Protein AF-A0A495Z359-F1 (afdb_monomer_lite)

Structure (mmCIF, N/CA/C/O backbone):
data_AF-A0A495Z359-F1
#
_entry.id   AF-A0A495Z359-F1
#
loop_
_atom_site.group_PDB
_atom_site.id
_atom_site.type_symbol
_atom_site.label_atom_id
_atom_site.label_alt_id
_atom_site.label_comp_id
_atom_site.label_asym_id
_atom_site.label_entity_id
_atom_site.label_seq_id
_atom_site.pdbx_PDB_ins_code
_atom_site.Cartn_x
_atom_site.Cartn_y
_atom_site.Cartn_z
_atom_site.occupancy
_atom_site.B_iso_or_equiv
_atom_site.auth_seq_id
_atom_site.auth_comp_id
_atom_site.auth_asym_id
_atom_site.auth_atom_id
_atom_site.pdbx_PDB_model_num
ATOM 1 N N . MET A 1 1 ? 9.922 -6.799 17.753 1.00 44.50 1 MET A N 1
ATOM 2 C CA . MET A 1 1 ? 9.592 -7.841 16.750 1.00 44.50 1 MET A CA 1
ATOM 3 C C . MET A 1 1 ? 9.645 -7.310 15.316 1.00 44.50 1 MET A C 1
ATOM 5 O O . MET A 1 1 ? 9.946 -8.094 14.430 1.00 44.50 1 MET A O 1
ATOM 9 N N . GLU A 1 2 ? 9.434 -6.008 15.079 1.00 47.41 2 GLU A N 1
ATOM 10 C CA . GLU A 1 2 ? 9.533 -5.381 13.746 1.00 47.41 2 GLU A CA 1
ATOM 11 C C . GLU A 1 2 ? 10.942 -5.451 13.123 1.00 47.41 2 GLU A C 1
ATOM 13 O O . GLU A 1 2 ? 11.076 -5.769 11.946 1.00 47.41 2 GLU A O 1
ATOM 18 N N . ASP A 1 3 ? 12.010 -5.266 13.902 1.00 50.72 3 ASP A N 1
ATOM 19 C CA . ASP A 1 3 ? 13.374 -5.209 13.347 1.00 50.72 3 ASP A CA 1
ATOM 20 C C . ASP A 1 3 ? 13.935 -6.536 12.819 1.00 50.72 3 ASP A C 1
ATOM 22 O O . ASP A 1 3 ? 14.832 -6.532 11.975 1.00 50.72 3 ASP A O 1
ATOM 26 N N . ILE A 1 4 ? 13.423 -7.672 13.301 1.00 52.84 4 ILE A N 1
ATOM 27 C CA . ILE A 1 4 ? 13.990 -8.994 12.987 1.00 52.84 4 ILE A CA 1
ATOM 28 C C . ILE A 1 4 ? 13.515 -9.480 11.607 1.00 52.84 4 ILE A C 1
ATOM 30 O O . ILE A 1 4 ? 14.262 -10.162 10.912 1.00 52.84 4 ILE A O 1
ATOM 34 N N . TYR A 1 5 ? 12.319 -9.066 11.169 1.00 53.59 5 TYR A N 1
ATOM 35 C CA . TYR A 1 5 ? 11.739 -9.471 9.880 1.00 53.59 5 TYR A CA 1
ATOM 36 C C . TYR A 1 5 ? 11.835 -8.396 8.784 1.00 53.59 5 TYR A C 1
ATOM 38 O O . TYR A 1 5 ? 11.862 -8.733 7.604 1.00 53.59 5 TYR A O 1
ATOM 46 N N . ILE A 1 6 ? 11.926 -7.106 9.135 1.00 56.16 6 ILE A N 1
ATOM 47 C CA . ILE A 1 6 ? 11.903 -6.013 8.142 1.00 56.16 6 ILE A CA 1
ATOM 48 C C . ILE A 1 6 ? 13.262 -5.818 7.448 1.00 56.16 6 ILE A C 1
ATOM 50 O O . ILE A 1 6 ? 13.312 -5.471 6.267 1.00 56.16 6 ILE A O 1
ATOM 54 N N . LYS A 1 7 ? 14.378 -6.063 8.146 1.00 55.34 7 LYS A N 1
ATOM 55 C CA . LYS A 1 7 ? 15.728 -5.893 7.582 1.00 55.34 7 LYS A CA 1
ATOM 56 C C . LYS A 1 7 ? 16.047 -6.838 6.412 1.00 55.34 7 LYS A C 1
ATOM 58 O O . LYS A 1 7 ? 16.463 -6.313 5.380 1.00 55.34 7 LYS A O 1
ATOM 63 N N . PRO A 1 8 ? 15.849 -8.170 6.499 1.00 59.66 8 PRO A N 1
ATOM 64 C CA . PRO A 1 8 ? 16.146 -9.055 5.369 1.00 59.66 8 PRO A CA 1
ATOM 65 C C . PRO A 1 8 ? 15.248 -8.772 4.153 1.00 59.66 8 PRO A C 1
ATOM 67 O O . PRO A 1 8 ? 15.743 -8.734 3.028 1.00 59.66 8 PRO A O 1
ATOM 70 N N . ALA A 1 9 ? 13.971 -8.440 4.379 1.00 57.66 9 ALA A N 1
ATOM 71 C CA . ALA A 1 9 ? 13.009 -8.144 3.314 1.00 57.66 9 ALA A CA 1
ATOM 72 C C . ALA A 1 9 ? 13.385 -6.909 2.469 1.00 57.66 9 ALA A C 1
ATOM 74 O O . ALA A 1 9 ? 13.129 -6.868 1.265 1.00 57.66 9 ALA A O 1
ATOM 75 N N . ASN A 1 10 ? 14.023 -5.901 3.073 1.00 61.62 10 ASN A N 1
ATOM 76 C CA . ASN A 1 10 ? 14.482 -4.715 2.346 1.00 61.62 10 ASN A CA 1
ATOM 77 C C . ASN A 1 10 ? 15.716 -4.995 1.477 1.00 61.62 10 ASN A C 1
ATOM 79 O O . ASN A 1 10 ? 15.841 -4.420 0.395 1.00 61.62 10 ASN A O 1
ATOM 83 N N . VAL A 1 11 ? 16.614 -5.875 1.931 1.00 62.44 11 VAL A N 1
ATOM 84 C CA . VAL A 1 11 ? 17.829 -6.237 1.187 1.00 62.44 11 VAL A CA 1
ATOM 85 C C . VAL A 1 11 ? 17.466 -7.118 -0.005 1.00 62.44 11 VAL A C 1
ATOM 87 O O . VAL A 1 11 ? 17.879 -6.820 -1.121 1.00 62.44 11 VAL A O 1
ATOM 90 N N . GLU A 1 12 ? 16.621 -8.133 0.191 1.00 61.78 12 GLU A N 1
ATOM 91 C CA . GLU A 1 12 ? 16.103 -8.957 -0.911 1.00 61.78 12 GLU A CA 1
ATOM 92 C C . GLU A 1 12 ? 15.352 -8.119 -1.949 1.00 61.78 12 GLU A C 1
ATOM 94 O O . GLU A 1 12 ? 15.553 -8.307 -3.146 1.00 61.78 12 GLU A O 1
ATOM 99 N N . ARG A 1 13 ? 14.569 -7.116 -1.527 1.00 64.75 13 ARG A N 1
ATOM 100 C CA . ARG A 1 13 ? 13.946 -6.165 -2.461 1.00 64.75 13 ARG A CA 1
ATOM 101 C C . ARG A 1 13 ? 14.953 -5.350 -3.257 1.00 64.75 13 ARG A C 1
ATOM 103 O O . ARG A 1 13 ? 14.735 -5.137 -4.446 1.00 64.75 13 ARG A O 1
ATOM 110 N N . ALA A 1 14 ? 16.030 -4.882 -2.631 1.00 66.62 14 ALA A N 1
ATOM 111 C CA . ALA A 1 14 ? 17.071 -4.143 -3.340 1.00 66.62 14 ALA A CA 1
ATOM 112 C C . ALA A 1 14 ? 17.732 -5.012 -4.423 1.00 66.62 14 ALA A C 1
ATOM 114 O O . ALA A 1 14 ? 17.957 -4.534 -5.533 1.00 66.62 14 ALA A O 1
ATOM 115 N N . TRP A 1 15 ? 17.951 -6.300 -4.139 1.00 67.94 15 TRP A N 1
ATOM 116 C CA . TRP A 1 15 ? 18.450 -7.267 -5.120 1.00 67.94 15 TRP A CA 1
ATOM 117 C C . TRP A 1 15 ? 17.423 -7.593 -6.210 1.00 67.94 15 TRP A C 1
ATOM 119 O O . TRP A 1 15 ? 17.778 -7.643 -7.385 1.00 67.94 15 TRP A O 1
ATOM 129 N N . LEU A 1 16 ? 16.143 -7.745 -5.860 1.00 69.50 16 LEU A N 1
ATOM 130 C CA . LEU A 1 16 ? 15.066 -7.979 -6.828 1.00 69.50 16 LEU A CA 1
ATOM 131 C C . LEU A 1 16 ? 14.882 -6.795 -7.786 1.00 69.50 16 LEU A C 1
ATOM 133 O O . LEU A 1 16 ? 14.599 -7.011 -8.963 1.00 69.50 16 LEU A O 1
ATOM 137 N N . LYS A 1 17 ? 15.118 -5.557 -7.331 1.00 66.69 17 LYS A N 1
ATOM 138 C CA . LYS A 1 17 ? 15.104 -4.361 -8.190 1.00 66.69 17 LYS A CA 1
ATOM 139 C C . LYS A 1 17 ? 16.223 -4.331 -9.238 1.00 66.69 17 LYS A C 1
ATOM 141 O O . LYS A 1 17 ? 16.128 -3.547 -10.172 1.00 66.69 17 LYS A O 1
ATOM 146 N N . LEU A 1 18 ? 17.260 -5.165 -9.129 1.00 71.50 18 LEU A N 1
ATOM 147 C CA . LEU A 1 18 ? 18.287 -5.296 -10.175 1.00 71.50 18 LEU A CA 1
ATOM 148 C C . LEU A 1 18 ? 17.841 -6.206 -11.330 1.00 71.50 18 LEU A C 1
ATOM 150 O O . LEU A 1 18 ? 18.480 -6.225 -12.380 1.00 71.50 18 LEU A O 1
ATOM 154 N N . SER A 1 19 ? 16.743 -6.946 -11.156 1.00 79.69 19 SER A N 1
ATOM 155 C CA . SER A 1 19 ? 16.145 -7.777 -12.196 1.00 79.69 19 SER A CA 1
ATOM 156 C C . SER A 1 19 ? 14.954 -7.061 -12.844 1.00 79.69 19 SER A C 1
ATOM 158 O O . SER A 1 19 ? 14.097 -6.542 -12.121 1.00 79.69 19 SER A O 1
ATOM 160 N N . PRO A 1 20 ? 14.813 -7.102 -14.185 1.00 77.44 20 PRO A N 1
ATOM 161 C CA . PRO A 1 20 ? 13.622 -6.598 -14.871 1.00 77.44 20 PRO A CA 1
ATOM 162 C C . PRO A 1 20 ? 12.317 -7.180 -14.309 1.00 77.44 20 PRO A C 1
ATOM 164 O O . PRO A 1 20 ? 11.316 -6.475 -14.200 1.00 77.44 20 PRO A O 1
ATOM 167 N N . VAL A 1 21 ? 12.340 -8.456 -13.907 1.00 84.56 21 VAL A N 1
ATOM 168 C CA . VAL A 1 21 ? 11.171 -9.165 -13.367 1.00 84.56 21 VAL A CA 1
ATOM 169 C C . VAL A 1 21 ? 10.779 -8.619 -11.994 1.00 84.56 21 VAL A C 1
ATOM 171 O O . VAL A 1 21 ? 9.601 -8.375 -11.748 1.00 84.56 21 VAL A O 1
ATOM 174 N N . GLY A 1 22 ? 11.750 -8.373 -11.109 1.00 83.31 22 GLY A N 1
ATOM 175 C CA . GLY A 1 22 ? 11.468 -7.837 -9.775 1.00 83.31 22 GLY A CA 1
ATOM 176 C C . GLY A 1 22 ? 11.009 -6.377 -9.808 1.00 83.31 22 GLY A C 1
ATOM 177 O O . GLY A 1 22 ? 10.149 -5.981 -9.020 1.00 83.31 22 GLY A O 1
ATOM 178 N N . LEU A 1 23 ? 11.516 -5.589 -10.760 1.00 85.38 23 LEU A N 1
ATOM 179 C CA . LEU A 1 23 ? 11.053 -4.222 -11.023 1.00 85.38 23 LEU A CA 1
ATOM 180 C C . LEU A 1 23 ? 9.608 -4.195 -11.541 1.00 85.38 23 LEU A C 1
ATOM 182 O O . LEU A 1 23 ? 8.803 -3.389 -11.073 1.00 85.38 23 LEU A O 1
ATOM 186 N N . TYR A 1 24 ? 9.261 -5.114 -12.446 1.00 86.19 24 TYR A N 1
ATOM 187 C CA . TYR A 1 24 ? 7.899 -5.263 -12.957 1.00 86.19 24 TYR A CA 1
ATOM 188 C C . TYR A 1 24 ? 6.908 -5.680 -11.862 1.00 86.19 24 TYR A C 1
ATOM 190 O O . TYR A 1 24 ? 5.847 -5.068 -11.719 1.00 86.19 24 TYR A O 1
ATOM 198 N N . ASP A 1 25 ? 7.266 -6.689 -11.063 1.00 86.56 25 ASP A N 1
ATOM 199 C CA . ASP A 1 25 ? 6.440 -7.173 -9.953 1.00 86.56 25 ASP A CA 1
ATOM 200 C C . ASP A 1 25 ? 6.214 -6.071 -8.906 1.00 86.56 25 ASP A C 1
ATOM 202 O O . ASP A 1 25 ? 5.076 -5.776 -8.539 1.00 86.56 25 ASP A O 1
ATOM 206 N N . THR A 1 26 ? 7.276 -5.359 -8.514 1.00 86.25 26 THR A N 1
ATOM 207 C CA . THR A 1 26 ? 7.181 -4.257 -7.540 1.00 86.25 26 THR A CA 1
ATOM 208 C C . THR A 1 26 ? 6.303 -3.111 -8.054 1.00 86.25 26 THR A C 1
ATOM 210 O O . THR A 1 26 ? 5.453 -2.605 -7.314 1.00 86.25 26 THR A O 1
ATOM 213 N N . ALA A 1 27 ? 6.463 -2.713 -9.321 1.00 86.56 27 ALA A N 1
ATOM 214 C CA . ALA A 1 27 ? 5.643 -1.667 -9.931 1.00 86.56 27 ALA A CA 1
ATOM 215 C C . ALA A 1 27 ? 4.159 -2.068 -9.971 1.00 86.56 27 ALA A C 1
ATOM 217 O O . ALA A 1 27 ? 3.285 -1.261 -9.647 1.00 86.56 27 ALA A O 1
ATOM 218 N N . THR A 1 28 ? 3.877 -3.330 -10.300 1.00 86.94 28 THR A N 1
ATOM 219 C CA . THR A 1 28 ? 2.512 -3.862 -10.393 1.00 86.94 28 THR A CA 1
ATOM 220 C C . THR A 1 28 ? 1.848 -3.956 -9.021 1.00 86.94 28 THR A C 1
ATOM 222 O O . THR A 1 28 ? 0.711 -3.515 -8.861 1.00 86.94 28 THR A O 1
ATOM 225 N N . GLN A 1 29 ? 2.565 -4.445 -8.006 1.00 87.00 29 GLN A N 1
ATOM 226 C CA . GLN A 1 29 ? 2.080 -4.481 -6.622 1.00 87.00 29 GLN A CA 1
ATOM 227 C C . GLN A 1 29 ? 1.781 -3.077 -6.089 1.00 87.00 29 GLN A C 1
ATOM 229 O O . GLN A 1 29 ? 0.739 -2.854 -5.473 1.00 87.00 29 GLN A O 1
ATOM 234 N N . THR A 1 30 ? 2.670 -2.117 -6.359 1.00 87.00 30 THR A N 1
ATOM 235 C CA . THR A 1 30 ? 2.507 -0.726 -5.913 1.00 87.00 30 THR A CA 1
ATOM 236 C C . THR A 1 30 ? 1.323 -0.061 -6.599 1.00 87.00 30 THR A C 1
ATOM 238 O O . THR A 1 30 ? 0.543 0.622 -5.943 1.00 87.00 30 THR A O 1
ATOM 241 N N . TRP A 1 31 ? 1.121 -0.310 -7.893 1.00 86.38 31 TRP A N 1
ATOM 242 C CA . TRP A 1 31 ? -0.049 0.186 -8.614 1.00 86.38 31 TRP A CA 1
ATOM 243 C C . TRP A 1 31 ? -1.345 -0.435 -8.075 1.00 86.38 31 TRP A C 1
ATOM 245 O O . TRP A 1 31 ? -2.296 0.282 -7.757 1.00 86.38 31 TRP A O 1
ATOM 255 N N . ALA A 1 32 ? -1.373 -1.755 -7.885 1.00 86.56 32 ALA A N 1
ATOM 256 C CA . ALA A 1 32 ? -2.522 -2.454 -7.314 1.00 86.56 32 ALA A CA 1
ATOM 257 C C . ALA A 1 32 ? -2.802 -2.069 -5.843 1.00 86.56 32 ALA A C 1
ATOM 259 O O . ALA A 1 32 ? -3.877 -2.375 -5.319 1.00 86.56 32 ALA A O 1
ATOM 260 N N . GLY A 1 33 ? -1.860 -1.387 -5.177 1.00 83.75 33 GLY A N 1
ATOM 261 C CA . GLY A 1 33 ? -1.928 -1.050 -3.755 1.00 83.75 33 GLY A CA 1
ATOM 262 C C . GLY A 1 33 ? -1.797 -2.276 -2.850 1.00 83.75 33 GLY A C 1
ATOM 263 O O . GLY A 1 33 ? -2.277 -2.265 -1.718 1.00 83.75 33 GLY A O 1
ATOM 264 N N . THR A 1 34 ? -1.204 -3.354 -3.366 1.00 86.62 34 THR A N 1
ATOM 265 C CA . THR A 1 34 ? -0.929 -4.607 -2.648 1.00 86.62 34 THR A CA 1
ATOM 266 C C . THR A 1 34 ? 0.543 -4.719 -2.267 1.00 86.62 34 THR A C 1
ATOM 268 O O . THR A 1 34 ? 1.030 -5.804 -1.955 1.00 86.62 34 THR A O 1
ATOM 271 N N . ASP A 1 35 ? 1.274 -3.611 -2.341 1.00 84.62 35 ASP A N 1
ATOM 272 C CA . ASP A 1 35 ? 2.649 -3.536 -1.897 1.00 84.62 35 ASP A CA 1
ATOM 273 C C . ASP A 1 35 ? 2.736 -3.563 -0.362 1.00 84.62 35 ASP A C 1
ATOM 275 O O . ASP A 1 35 ? 1.744 -3.614 0.371 1.00 84.62 35 ASP A O 1
ATOM 279 N N . LEU A 1 36 ? 3.965 -3.517 0.148 1.00 82.50 36 LEU A N 1
ATOM 280 C CA . LEU A 1 36 ? 4.203 -3.606 1.590 1.00 82.50 36 LEU A CA 1
ATOM 281 C C . LEU A 1 36 ? 3.596 -2.415 2.343 1.00 82.50 36 LEU A C 1
ATOM 283 O O . LEU A 1 36 ? 3.170 -2.582 3.485 1.00 82.50 36 LEU A O 1
ATOM 287 N N . LEU A 1 37 ? 3.562 -1.230 1.723 1.00 81.25 37 LEU A N 1
ATOM 288 C CA . LEU A 1 37 ? 2.929 -0.062 2.325 1.00 81.25 37 LEU A CA 1
ATOM 289 C C . LEU A 1 37 ? 1.419 -0.268 2.402 1.00 81.25 37 LEU A C 1
ATOM 291 O O . LEU A 1 37 ? 0.859 -0.073 3.472 1.00 81.25 37 LEU A O 1
ATOM 295 N N . GLY A 1 38 ? 0.783 -0.764 1.335 1.00 82.00 38 GLY A N 1
ATOM 296 C CA . GLY A 1 38 ? -0.638 -1.121 1.361 1.00 82.00 38 GLY A CA 1
ATOM 297 C C . GLY A 1 38 ? -0.984 -2.148 2.447 1.00 82.00 38 GLY A C 1
ATOM 298 O O . GLY A 1 38 ? -1.971 -1.985 3.169 1.00 82.00 38 GLY A O 1
ATOM 299 N N . ALA A 1 39 ? -0.141 -3.169 2.633 1.00 85.19 39 ALA A N 1
ATOM 300 C CA . ALA A 1 39 ? -0.309 -4.135 3.719 1.00 85.19 39 ALA A CA 1
ATOM 301 C C . ALA A 1 39 ? -0.167 -3.481 5.104 1.00 85.19 39 ALA A C 1
ATOM 303 O O . ALA A 1 39 ? -0.988 -3.726 5.989 1.00 85.19 39 ALA A O 1
ATOM 304 N N . ARG A 1 40 ? 0.842 -2.623 5.298 1.00 86.69 40 ARG A N 1
ATOM 305 C CA . ARG A 1 40 ? 1.043 -1.889 6.555 1.00 86.69 40 ARG A CA 1
ATOM 306 C C . ARG A 1 40 ? -0.137 -0.962 6.865 1.00 86.69 40 ARG A C 1
ATOM 308 O O . ARG A 1 40 ? -0.662 -1.028 7.972 1.00 86.69 40 ARG A O 1
ATOM 315 N N . ASP A 1 41 ? -0.611 -0.199 5.882 1.00 86.94 41 ASP A N 1
ATOM 316 C CA . ASP A 1 41 ? -1.763 0.705 6.013 1.00 86.94 41 ASP A CA 1
ATOM 317 C C . ASP A 1 41 ? -3.032 -0.061 6.444 1.00 86.94 41 ASP A C 1
ATOM 319 O O . ASP A 1 41 ? -3.825 0.410 7.272 1.00 86.94 41 ASP A O 1
ATOM 323 N N . PHE A 1 42 ? -3.217 -1.281 5.925 1.00 88.31 42 PHE A N 1
ATOM 324 C CA . PHE A 1 42 ? -4.286 -2.180 6.356 1.00 88.31 42 PHE A CA 1
ATOM 325 C C . PHE A 1 42 ? -4.115 -2.616 7.815 1.00 88.31 42 PHE A C 1
ATOM 327 O O . PHE A 1 42 ? -5.042 -2.446 8.609 1.00 88.31 42 PHE A O 1
ATOM 334 N N . PHE A 1 43 ? -2.939 -3.126 8.194 1.00 90.25 43 PHE A N 1
ATOM 335 C CA . PHE A 1 43 ? -2.678 -3.563 9.569 1.00 90.25 43 PHE A CA 1
ATOM 336 C C . PHE A 1 43 ? -2.839 -2.430 10.587 1.00 90.25 43 PHE A C 1
ATOM 338 O O . PHE A 1 43 ? -3.432 -2.643 11.646 1.00 90.25 43 PHE A O 1
ATOM 345 N N . ASP A 1 44 ? -2.396 -1.219 10.258 1.00 91.12 44 ASP A N 1
ATOM 346 C CA . ASP A 1 44 ? -2.567 -0.045 11.116 1.00 91.12 44 ASP A CA 1
ATOM 347 C C . ASP A 1 44 ? -4.045 0.336 11.268 1.00 91.12 44 ASP A C 1
ATOM 349 O O . ASP A 1 44 ? -4.499 0.725 12.348 1.00 91.12 44 ASP A O 1
ATOM 353 N N . THR A 1 45 ? -4.839 0.180 10.210 1.00 92.19 45 THR A N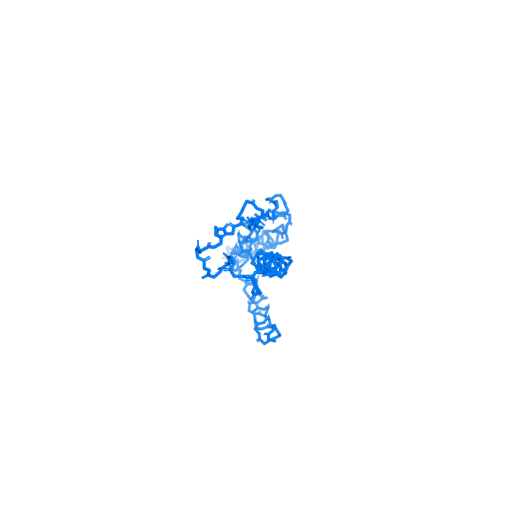 1
ATOM 354 C CA . THR A 1 45 ? -6.290 0.405 10.269 1.00 92.19 45 THR A CA 1
ATOM 355 C C . THR A 1 45 ? -6.995 -0.656 11.109 1.00 92.19 45 THR A C 1
ATOM 357 O O . THR A 1 45 ? -7.811 -0.314 11.964 1.00 92.19 45 THR A O 1
ATOM 360 N N . VAL A 1 46 ? -6.626 -1.930 10.957 1.00 93.88 46 VAL A N 1
ATOM 361 C CA . VAL A 1 46 ? -7.128 -3.024 11.803 1.00 93.88 46 VAL A CA 1
ATOM 362 C C . VAL A 1 46 ? -6.759 -2.795 13.270 1.00 93.88 46 VAL A C 1
ATOM 364 O O . VAL A 1 46 ? -7.591 -2.988 14.156 1.00 93.88 46 VAL A O 1
ATOM 367 N N . ARG A 1 47 ? -5.535 -2.335 13.550 1.00 94.06 47 ARG A N 1
ATOM 368 C CA . ARG A 1 47 ? -5.078 -2.048 14.915 1.00 94.06 47 ARG A CA 1
ATOM 369 C C . ARG A 1 47 ? -5.885 -0.924 15.565 1.00 94.06 47 ARG A C 1
ATOM 371 O O . ARG A 1 47 ? -6.279 -1.071 16.721 1.00 94.06 47 ARG A O 1
ATOM 378 N N . ARG A 1 48 ? -6.169 0.153 14.824 1.00 93.88 48 ARG A N 1
ATOM 379 C CA . ARG A 1 48 ? -7.045 1.247 15.279 1.00 93.88 48 ARG A CA 1
ATOM 380 C C . ARG A 1 48 ? -8.474 0.767 15.515 1.00 93.88 48 ARG A C 1
ATOM 382 O O . ARG A 1 48 ? -9.056 1.076 16.549 1.00 93.88 48 ARG A O 1
ATOM 389 N N . TYR A 1 49 ? -9.014 -0.044 14.610 1.00 94.94 49 TYR A N 1
ATOM 390 C CA . TYR A 1 49 ? -10.351 -0.614 14.771 1.00 94.94 49 TYR A CA 1
ATOM 391 C C . TYR A 1 49 ? -10.458 -1.517 16.008 1.00 94.94 49 TYR A C 1
ATOM 393 O O . TYR A 1 49 ? -11.412 -1.419 16.775 1.00 94.94 49 TYR A O 1
ATOM 401 N N . ARG A 1 50 ? -9.437 -2.342 16.272 1.00 95.06 50 ARG A 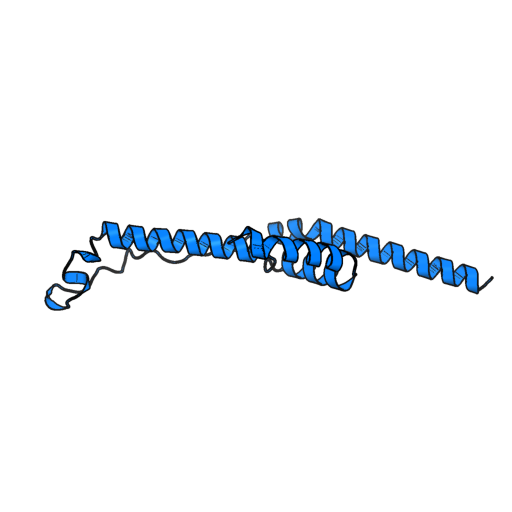N 1
ATOM 402 C CA . ARG A 1 50 ? -9.364 -3.139 17.502 1.00 95.06 50 ARG A CA 1
ATOM 403 C C . ARG A 1 50 ? -9.426 -2.257 18.751 1.00 95.06 50 ARG A C 1
ATOM 405 O O . ARG A 1 50 ? -10.103 -2.629 19.702 1.00 95.06 50 ARG A O 1
ATOM 412 N N . GLN A 1 51 ? -8.712 -1.131 18.766 1.00 95.62 51 GLN A N 1
ATOM 413 C CA . GLN A 1 51 ? -8.763 -0.191 19.891 1.00 95.62 51 GLN A CA 1
ATOM 414 C C . GLN A 1 51 ? -10.172 0.381 20.065 1.00 95.62 51 GLN A C 1
ATOM 416 O O . GLN A 1 51 ? -10.704 0.304 21.162 1.00 95.62 51 GLN A O 1
ATOM 421 N N . GLN A 1 52 ? -10.828 0.805 18.981 1.00 94.69 52 GLN A N 1
ATOM 422 C CA . GLN A 1 52 ? -12.211 1.295 19.032 1.00 94.69 52 GLN A CA 1
ATOM 423 C C . GLN A 1 52 ? -13.197 0.267 19.599 1.00 94.69 52 GLN A C 1
ATOM 425 O O . GLN A 1 52 ? -14.075 0.633 20.373 1.00 94.69 52 GLN A O 1
ATOM 430 N N . ILE A 1 53 ? -13.057 -1.016 19.242 1.00 94.25 53 ILE A N 1
ATOM 431 C CA . ILE A 1 53 ? -13.884 -2.083 19.827 1.00 94.25 53 ILE A CA 1
ATOM 432 C C . ILE A 1 53 ? -13.638 -2.189 21.332 1.00 94.25 53 ILE A C 1
ATOM 434 O O . ILE A 1 53 ? -14.593 -2.267 22.100 1.00 94.25 53 ILE A O 1
ATOM 438 N N . VAL A 1 54 ? -12.371 -2.225 21.753 1.00 94.06 54 VAL A N 1
ATOM 439 C CA . VAL A 1 54 ? -12.017 -2.343 23.175 1.00 94.06 54 VAL A CA 1
ATOM 440 C C . VAL A 1 54 ? -12.572 -1.158 23.959 1.00 94.06 54 VAL A C 1
ATOM 442 O O . VAL A 1 54 ? -13.229 -1.369 24.974 1.00 94.06 54 VAL A O 1
ATOM 445 N N . ASP A 1 55 ? -12.378 0.057 23.455 1.00 94.50 55 ASP A N 1
ATOM 446 C CA . ASP A 1 55 ? -12.863 1.281 24.088 1.00 94.50 55 ASP A CA 1
ATOM 447 C C . ASP A 1 55 ? -14.396 1.294 24.169 1.00 94.50 55 A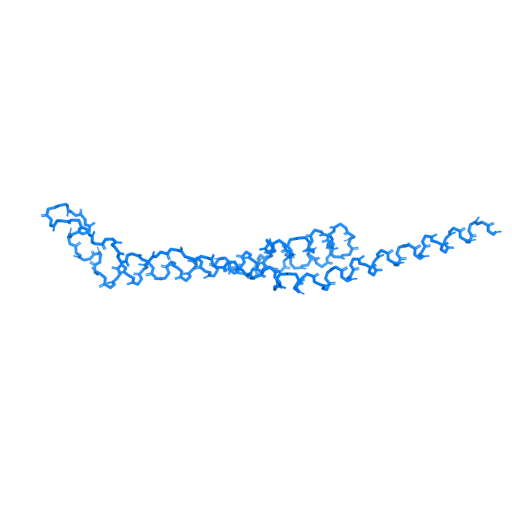SP A C 1
ATOM 449 O O . ASP A 1 55 ? -14.949 1.613 25.215 1.00 94.50 55 ASP A O 1
ATOM 453 N N . TYR A 1 56 ? -15.091 0.860 23.112 1.00 92.94 56 TYR A N 1
ATOM 454 C CA . TYR A 1 56 ? -16.551 0.727 23.106 1.00 92.94 56 TYR A CA 1
ATOM 455 C C . TYR A 1 56 ? -17.056 -0.281 24.150 1.00 92.94 56 TYR A C 1
ATOM 457 O O . TYR A 1 56 ? -18.011 -0.003 24.873 1.00 92.94 56 TYR A O 1
ATOM 465 N N . LEU A 1 57 ? -16.421 -1.454 24.252 1.00 91.44 57 LEU A N 1
ATOM 466 C CA . LEU A 1 57 ? -16.810 -2.477 25.228 1.00 91.44 57 LEU A CA 1
ATOM 467 C C . LEU A 1 57 ? -16.551 -2.017 26.668 1.00 91.44 57 LEU A C 1
ATOM 469 O O . LEU A 1 57 ? -17.343 -2.325 27.557 1.00 91.44 57 LEU A O 1
ATOM 473 N N . LEU A 1 58 ? -15.466 -1.275 26.896 1.00 92.25 58 LEU A N 1
ATOM 474 C CA . LEU A 1 58 ? -15.158 -0.687 28.198 1.00 92.25 58 LEU A CA 1
ATOM 475 C C . LEU A 1 58 ? -16.136 0.443 28.561 1.00 92.25 58 LEU A C 1
ATOM 477 O O . LEU A 1 58 ? -16.628 0.459 29.684 1.00 92.25 58 LEU A O 1
ATOM 481 N N . ASP A 1 59 ? -16.472 1.333 27.621 1.00 91.50 59 ASP A N 1
ATOM 482 C CA . ASP A 1 59 ? -17.449 2.420 27.817 1.00 91.50 59 ASP A CA 1
ATOM 483 C C . ASP A 1 59 ? -18.850 1.892 28.167 1.00 91.50 59 ASP A C 1
ATOM 485 O O . ASP A 1 59 ? -19.558 2.461 28.996 1.00 91.50 59 ASP A O 1
ATOM 489 N N . LYS A 1 60 ? -19.240 0.753 27.583 1.00 88.81 60 LYS A N 1
ATOM 490 C CA . LYS A 1 60 ? -20.516 0.082 27.874 1.00 88.81 60 LYS A CA 1
ATOM 491 C C . LYS A 1 60 ? -20.508 -0.793 29.124 1.00 88.81 60 LYS A C 1
ATOM 493 O O . LYS A 1 60 ? -21.507 -1.471 29.365 1.00 88.81 60 LYS A O 1
ATOM 498 N N . ASP A 1 61 ? -19.412 -0.802 29.883 1.00 88.44 61 ASP A N 1
ATOM 499 C CA . ASP A 1 61 ? -19.189 -1.714 31.009 1.00 88.44 61 ASP A CA 1
ATOM 500 C C . ASP A 1 61 ? -19.565 -3.164 30.651 1.00 88.44 61 ASP A C 1
ATOM 502 O O . ASP A 1 61 ? -20.189 -3.898 31.418 1.00 88.44 61 ASP A O 1
ATOM 506 N N . ALA A 1 62 ? -19.220 -3.588 29.431 1.00 86.00 62 ALA A N 1
ATOM 507 C CA . ALA A 1 62 ? -19.670 -4.865 28.886 1.00 86.00 62 ALA A CA 1
ATOM 508 C C . ALA A 1 62 ? -19.173 -6.061 29.714 1.00 86.00 62 ALA A C 1
ATOM 510 O O . ALA A 1 62 ? -19.790 -7.120 29.709 1.00 86.00 62 ALA A O 1
ATOM 511 N N . PHE A 1 63 ? -18.066 -5.895 30.444 1.00 84.81 63 PHE A N 1
ATOM 512 C CA . PHE A 1 63 ? -17.490 -6.933 31.298 1.00 84.81 63 PHE A CA 1
ATOM 513 C C . PHE A 1 63 ? -18.028 -6.918 32.737 1.00 84.81 63 PHE A C 1
ATOM 515 O O . PHE A 1 63 ? -17.911 -7.930 33.426 1.00 84.81 63 PHE A O 1
ATOM 522 N N . GLY A 1 64 ? -18.613 -5.805 33.192 1.00 83.19 64 GLY A N 1
ATOM 523 C CA . GLY A 1 64 ? -19.257 -5.681 34.504 1.00 83.19 64 GLY A CA 1
ATOM 524 C C . GLY A 1 64 ? -20.774 -5.883 34.464 1.00 83.19 64 GLY A C 1
ATOM 525 O O . GLY A 1 64 ? -21.382 -6.282 35.461 1.00 83.19 64 GLY A O 1
ATOM 526 N N . SER A 1 65 ? -21.400 -5.667 33.304 1.00 82.06 65 SER A N 1
ATOM 527 C CA . SER A 1 65 ? -22.849 -5.731 33.143 1.00 82.06 65 SER A CA 1
ATOM 528 C C . SER A 1 65 ? -23.356 -7.137 32.818 1.00 82.06 65 SER A C 1
ATOM 530 O O . SER A 1 65 ? -22.949 -7.789 31.858 1.00 82.06 65 SER A O 1
ATOM 532 N N . ARG A 1 66 ? -24.351 -7.585 33.589 1.00 80.12 66 ARG A N 1
ATOM 533 C CA . ARG A 1 66 ? -25.027 -8.880 33.406 1.00 80.12 66 ARG A CA 1
ATOM 534 C C . ARG A 1 66 ? -25.792 -8.986 32.079 1.00 80.12 66 ARG A C 1
ATOM 536 O O . ARG A 1 66 ? -25.981 -10.096 31.592 1.00 80.12 66 ARG A O 1
ATOM 543 N N . GLU A 1 67 ? -26.178 -7.858 31.485 1.00 82.75 67 GLU A N 1
ATOM 544 C CA . GLU A 1 67 ? -26.888 -7.782 30.193 1.00 82.75 67 GLU A CA 1
ATOM 545 C C . GLU A 1 67 ? -26.068 -8.354 29.028 1.00 82.75 67 GLU A C 1
ATOM 547 O O . GLU A 1 67 ? -26.625 -8.844 28.051 1.00 82.75 67 GLU A O 1
ATOM 552 N N . TRP A 1 68 ? -24.739 -8.350 29.142 1.00 81.88 68 TRP A N 1
ATOM 553 C CA . TRP A 1 68 ? -23.839 -8.871 28.112 1.00 81.88 68 TRP A CA 1
ATOM 554 C C . TRP A 1 68 ? -23.580 -10.375 28.224 1.00 81.88 68 TRP A C 1
ATOM 556 O O . TRP A 1 68 ? -23.089 -10.983 27.274 1.00 81.88 68 TRP A O 1
ATOM 566 N N . PHE A 1 69 ? -23.940 -10.986 29.355 1.00 84.38 69 PHE A N 1
ATOM 567 C CA . PHE A 1 69 ? -23.669 -12.399 29.641 1.00 84.38 69 PHE A CA 1
ATOM 568 C C . PHE A 1 69 ? -24.926 -13.242 29.835 1.00 84.38 69 PHE A C 1
ATOM 570 O O . PHE A 1 69 ? -24.844 -14.469 29.804 1.00 84.38 69 PHE A O 1
ATOM 577 N N . SER A 1 70 ? -26.080 -12.616 30.064 1.00 79.88 70 SER A N 1
ATOM 578 C CA . SER A 1 70 ? -27.295 -13.325 30.435 1.00 79.88 70 SER A CA 1
ATOM 579 C C . SER A 1 70 ? -28.531 -12.699 29.792 1.00 79.88 70 SER A C 1
ATOM 581 O O . SER A 1 70 ? -28.738 -11.489 29.824 1.00 79.88 70 SER A O 1
ATOM 583 N N . ALA A 1 71 ? -29.372 -13.552 29.202 1.00 73.31 71 ALA A N 1
ATOM 584 C CA . ALA A 1 71 ? -30.564 -13.147 28.454 1.00 73.31 71 ALA A CA 1
ATOM 585 C C . ALA A 1 71 ? -31.721 -12.652 29.349 1.00 73.31 71 ALA A C 1
ATOM 587 O O . ALA A 1 71 ? -32.739 -12.187 28.840 1.00 73.31 71 ALA A O 1
ATOM 588 N N . ASP A 1 72 ? -31.574 -12.746 30.674 1.00 75.56 72 ASP A N 1
ATOM 589 C CA . ASP A 1 72 ? -32.573 -12.374 31.683 1.00 75.56 72 ASP A CA 1
ATOM 590 C C . ASP A 1 72 ? -32.799 -10.856 31.793 1.00 75.56 72 ASP A C 1
ATOM 592 O O . ASP A 1 72 ? -33.892 -10.439 32.174 1.00 75.56 72 ASP A O 1
ATOM 596 N N . LYS A 1 73 ? -31.816 -10.022 31.422 1.00 71.06 73 LYS A N 1
ATOM 597 C CA . LYS A 1 73 ? -31.949 -8.551 31.424 1.00 71.06 73 LYS A CA 1
ATOM 598 C C . LYS A 1 73 ? -32.175 -7.911 30.047 1.00 71.06 73 LYS A C 1
ATOM 600 O O . LYS A 1 73 ? -32.284 -6.692 29.956 1.00 71.06 73 LYS A O 1
ATOM 605 N N . GLY A 1 74 ? -32.328 -8.718 28.999 1.00 71.19 74 GLY A N 1
ATOM 606 C CA . GLY A 1 74 ? -32.449 -8.243 27.619 1.00 71.19 74 GLY A CA 1
ATOM 607 C C . GLY A 1 74 ? -31.112 -8.231 26.874 1.00 71.19 74 GLY A C 1
ATOM 608 O O . GLY A 1 74 ? -30.050 -8.366 27.473 1.00 71.19 74 GLY A O 1
ATOM 609 N N . ALA A 1 75 ? -31.173 -8.141 25.544 1.00 77.69 75 ALA A N 1
ATOM 610 C CA . ALA A 1 75 ? -29.991 -8.205 24.687 1.00 77.69 75 ALA A CA 1
ATOM 611 C C . ALA A 1 75 ? -29.226 -6.863 24.659 1.00 77.69 75 ALA A C 1
ATOM 613 O O . ALA A 1 75 ? -29.874 -5.812 24.625 1.00 77.69 75 ALA A O 1
ATOM 614 N N . PRO A 1 76 ? -27.879 -6.879 24.584 1.00 81.12 76 PRO A N 1
ATOM 615 C CA . PRO A 1 76 ? -27.073 -5.670 24.410 1.00 81.12 76 PRO A CA 1
ATOM 616 C C . PRO A 1 76 ? -27.467 -4.867 23.163 1.00 81.12 76 PRO A C 1
ATOM 618 O O . PRO A 1 76 ? -27.817 -5.442 22.127 1.00 81.12 76 PRO A O 1
ATOM 621 N N . ASP A 1 77 ? -27.380 -3.535 23.233 1.00 81.62 77 ASP A N 1
ATOM 622 C CA . ASP A 1 77 ? -27.633 -2.672 22.074 1.00 81.62 77 ASP A CA 1
ATOM 623 C C . ASP A 1 77 ? -26.436 -2.645 21.116 1.00 81.62 77 ASP A C 1
ATOM 625 O O . ASP A 1 77 ? -25.459 -1.924 21.315 1.00 81.62 77 ASP A O 1
ATOM 629 N N . TRP A 1 78 ? -26.555 -3.395 20.023 1.00 84.25 78 TRP A N 1
ATOM 630 C CA . TRP A 1 78 ? -25.536 -3.486 18.977 1.00 84.25 78 TRP A CA 1
ATOM 631 C C . TRP A 1 78 ? -25.585 -2.356 17.943 1.00 84.25 78 TRP A C 1
ATOM 633 O O . TRP A 1 78 ? -24.698 -2.276 17.096 1.00 84.25 78 TRP A O 1
ATOM 643 N N . ARG A 1 79 ? -26.594 -1.472 17.969 1.00 86.94 79 ARG A N 1
ATOM 644 C CA . ARG A 1 79 ? -26.776 -0.445 16.919 1.00 86.94 79 ARG A CA 1
ATOM 645 C C . ARG A 1 79 ? -25.597 0.516 16.810 1.00 86.94 79 ARG A C 1
ATOM 647 O O . ARG A 1 79 ? -25.306 1.005 15.725 1.00 86.94 79 ARG A O 1
ATOM 654 N N . ASN A 1 80 ? -24.935 0.766 17.935 1.00 87.44 80 ASN A N 1
ATOM 655 C CA . ASN A 1 80 ? -23.8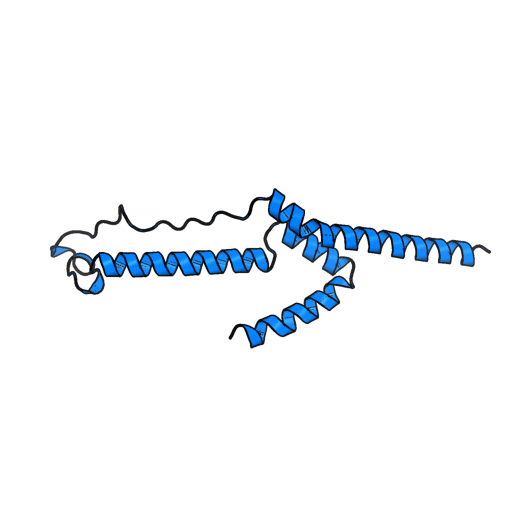03 1.680 18.040 1.00 87.44 80 ASN A CA 1
ATOM 656 C C . ASN A 1 80 ? -22.447 0.959 17.983 1.00 87.44 80 ASN A C 1
ATOM 658 O O . ASN A 1 80 ? -21.425 1.573 18.281 1.00 87.44 80 ASN A O 1
ATOM 662 N N . PHE A 1 81 ? -22.424 -0.338 17.652 1.00 89.69 81 PHE A N 1
ATOM 663 C CA . PHE A 1 81 ? -21.178 -1.090 17.572 1.00 89.69 81 PHE A CA 1
ATOM 664 C C . PHE A 1 81 ? -20.283 -0.511 16.462 1.00 89.69 81 PHE A C 1
ATOM 666 O O . PHE A 1 81 ? -20.765 -0.293 15.343 1.00 89.69 81 PHE A O 1
ATOM 673 N N . PRO A 1 82 ? -18.989 -0.257 16.735 1.00 92.00 82 PRO A N 1
ATOM 674 C CA . PRO A 1 82 ? -18.097 0.334 15.750 1.00 92.00 82 PRO A CA 1
ATOM 675 C C . PRO A 1 82 ? -17.988 -0.574 14.521 1.00 92.00 82 PRO A C 1
ATOM 677 O O . PRO A 1 82 ? -17.649 -1.756 14.620 1.00 92.00 82 PRO A O 1
ATOM 680 N N . GLN A 1 83 ? -18.257 -0.016 13.342 1.00 91.62 83 GLN A N 1
ATOM 681 C CA . GLN A 1 83 ? -18.132 -0.738 12.079 1.00 91.62 83 GLN A CA 1
ATOM 682 C C . GLN A 1 83 ? -16.716 -0.618 11.531 1.00 91.62 83 GLN A C 1
ATOM 684 O O . GLN A 1 83 ? -16.117 0.459 11.535 1.00 91.62 83 GLN A O 1
ATOM 689 N N . PHE A 1 84 ? -16.184 -1.731 11.031 1.00 92.06 84 PHE A N 1
ATOM 690 C CA . PHE A 1 84 ? -14.912 -1.703 10.331 1.00 92.06 84 PHE A CA 1
ATOM 691 C C . PHE A 1 84 ? -15.068 -0.949 9.011 1.00 92.06 84 PHE A C 1
ATOM 693 O O . PHE A 1 84 ? -15.912 -1.294 8.185 1.00 92.06 84 PHE A O 1
ATOM 700 N N . SER A 1 85 ? -14.213 0.044 8.794 1.00 87.25 85 SER A N 1
ATOM 701 C CA . SER A 1 85 ? -14.096 0.734 7.517 1.00 87.25 85 SER A CA 1
ATOM 702 C C . SER A 1 85 ? -12.629 0.806 7.127 1.00 87.25 85 SER A C 1
ATOM 704 O O . SER A 1 85 ? -11.798 1.339 7.865 1.00 87.25 85 SER A O 1
ATOM 706 N N . PHE A 1 86 ? -12.311 0.252 5.960 1.00 84.62 86 PHE A N 1
ATOM 707 C CA . PHE A 1 86 ? -10.997 0.373 5.351 1.00 84.62 86 PHE A CA 1
ATOM 708 C C . PHE A 1 86 ? -11.125 1.156 4.053 1.00 84.62 86 PHE A C 1
ATOM 710 O O . PHE A 1 86 ? -11.598 0.645 3.037 1.00 84.62 86 PHE A O 1
ATOM 717 N N . GLN A 1 87 ? -10.684 2.408 4.090 1.00 79.19 87 GLN A N 1
ATOM 718 C CA . GLN A 1 87 ? -10.591 3.230 2.899 1.00 79.19 87 GLN A CA 1
ATOM 719 C C . GLN A 1 87 ? -9.235 2.964 2.251 1.00 79.19 87 GLN A C 1
ATOM 721 O O . GLN A 1 87 ? -8.199 3.421 2.735 1.00 79.19 87 GLN A O 1
ATOM 726 N N . ARG A 1 88 ? -9.240 2.160 1.182 1.00 72.31 88 ARG A N 1
ATOM 727 C CA . ARG A 1 88 ? -8.024 1.888 0.414 1.00 72.31 88 ARG A CA 1
ATOM 728 C C . ARG A 1 88 ? -7.476 3.211 -0.125 1.00 72.31 88 ARG A C 1
ATOM 730 O O . ARG A 1 88 ? -8.246 4.076 -0.544 1.00 72.31 88 ARG A O 1
ATOM 737 N N . VAL A 1 89 ? -6.153 3.352 -0.101 1.00 77.06 89 VAL A N 1
ATOM 738 C CA . VAL A 1 89 ? -5.460 4.513 -0.667 1.00 77.06 89 VAL A CA 1
ATOM 739 C C . VAL A 1 89 ? -5.894 4.696 -2.122 1.00 77.06 89 VAL A C 1
ATOM 741 O O . VAL A 1 89 ? -5.993 3.721 -2.870 1.00 77.06 89 VAL A O 1
ATOM 744 N N . ASP A 1 90 ? -6.182 5.944 -2.492 1.00 82.69 90 ASP A N 1
ATOM 745 C CA . ASP A 1 90 ? -6.674 6.301 -3.820 1.00 82.69 90 ASP A CA 1
ATOM 746 C C . ASP A 1 90 ? -5.750 5.773 -4.931 1.00 82.69 90 ASP A C 1
ATOM 748 O O . ASP A 1 90 ? -4.519 5.824 -4.826 1.00 82.69 90 ASP A O 1
ATOM 752 N N . VAL A 1 91 ? -6.345 5.295 -6.025 1.00 79.56 91 VAL A N 1
ATOM 753 C CA . VAL A 1 91 ? -5.622 4.659 -7.137 1.00 79.56 91 VAL A CA 1
ATOM 754 C C . VAL A 1 91 ? -4.622 5.632 -7.759 1.00 79.56 91 VAL A C 1
ATOM 756 O O . VAL A 1 91 ? -3.519 5.226 -8.120 1.00 79.56 91 VAL A O 1
ATOM 759 N N . ALA A 1 92 ? -4.944 6.930 -7.817 1.00 84.06 92 ALA A N 1
ATOM 760 C CA . ALA A 1 92 ? -4.011 7.938 -8.318 1.00 84.06 92 ALA A CA 1
ATOM 761 C C . ALA A 1 92 ? -2.784 8.102 -7.405 1.00 84.06 92 ALA A C 1
ATOM 763 O O . ALA A 1 92 ? -1.682 8.375 -7.881 1.00 84.06 92 ALA A O 1
ATOM 764 N N . THR A 1 93 ? -2.948 7.905 -6.096 1.00 84.44 93 THR A N 1
ATOM 765 C CA . THR A 1 93 ? -1.835 7.939 -5.138 1.00 84.44 93 THR A CA 1
ATOM 766 C C . THR A 1 93 ? -0.939 6.715 -5.309 1.00 84.44 93 THR A C 1
ATOM 768 O O . THR A 1 93 ? 0.283 6.858 -5.349 1.00 84.44 93 THR A O 1
ATOM 771 N N . ASN A 1 94 ? -1.526 5.533 -5.499 1.00 85.31 94 ASN A N 1
ATOM 772 C CA . ASN A 1 94 ? -0.781 4.303 -5.782 1.00 85.31 94 ASN A CA 1
ATOM 773 C C . ASN A 1 94 ? -0.032 4.385 -7.121 1.00 85.31 94 ASN A C 1
ATOM 775 O O . ASN A 1 94 ? 1.153 4.065 -7.190 1.00 85.31 94 ASN A O 1
ATOM 779 N N . ALA A 1 95 ? -0.672 4.926 -8.162 1.00 83.50 95 ALA A N 1
ATOM 780 C CA . ALA A 1 95 ? -0.031 5.174 -9.452 1.00 83.50 95 ALA A CA 1
ATOM 781 C C . ALA A 1 95 ? 1.156 6.143 -9.323 1.00 83.50 95 ALA A C 1
ATOM 783 O O . ALA A 1 95 ? 2.232 5.879 -9.857 1.00 83.50 95 ALA A O 1
ATOM 784 N N . LYS A 1 96 ? 1.006 7.232 -8.551 1.00 87.81 96 LYS A N 1
ATOM 785 C CA . LYS A 1 96 ? 2.116 8.154 -8.257 1.00 87.81 96 LYS A CA 1
ATOM 786 C C . LYS A 1 96 ? 3.263 7.468 -7.514 1.00 87.81 96 LYS A C 1
ATOM 788 O O . LYS A 1 96 ? 4.418 7.743 -7.823 1.00 87.81 96 LYS A O 1
ATOM 793 N N . ARG A 1 97 ? 2.964 6.576 -6.563 1.00 84.31 97 ARG A N 1
ATOM 794 C CA . ARG A 1 97 ? 3.977 5.791 -5.834 1.00 84.31 97 ARG A CA 1
ATOM 795 C C . ARG A 1 97 ? 4.721 4.808 -6.744 1.00 84.31 97 ARG A C 1
ATOM 797 O O . ARG A 1 97 ? 5.900 4.579 -6.512 1.00 84.31 97 ARG A O 1
ATOM 804 N N . ALA A 1 98 ? 4.069 4.280 -7.781 1.00 88.50 98 ALA A N 1
ATOM 805 C CA . ALA A 1 98 ? 4.671 3.343 -8.732 1.00 88.50 98 ALA A CA 1
ATOM 806 C C . ALA A 1 98 ? 5.563 4.015 -9.798 1.00 88.50 98 ALA A C 1
ATOM 808 O O . ALA A 1 98 ? 6.385 3.339 -10.415 1.00 88.50 98 ALA A O 1
ATOM 809 N N . LEU A 1 99 ? 5.440 5.334 -10.016 1.00 87.88 99 LEU A N 1
ATOM 810 C CA . LEU A 1 99 ? 6.189 6.068 -11.052 1.00 87.88 99 LEU A CA 1
ATOM 811 C C . LEU A 1 99 ? 7.712 5.844 -11.032 1.00 87.88 99 LEU A C 1
ATOM 813 O O . LEU A 1 99 ? 8.272 5.635 -12.108 1.00 87.88 99 LEU A O 1
ATOM 817 N N . PRO A 1 100 ? 8.405 5.872 -9.877 1.00 85.88 100 PRO A N 1
ATOM 818 C CA . PRO A 1 100 ? 9.849 5.657 -9.846 1.00 85.88 100 PRO A CA 1
ATOM 819 C C . PRO A 1 100 ? 10.240 4.258 -10.330 1.00 85.88 100 PRO A C 1
ATOM 821 O O . PRO A 1 100 ? 11.201 4.121 -11.085 1.00 85.88 100 PRO A O 1
ATOM 824 N N . ASP A 1 101 ? 9.475 3.232 -9.945 1.00 85.81 101 ASP A N 1
ATOM 825 C CA . ASP A 1 101 ? 9.735 1.850 -10.354 1.00 85.81 101 ASP A CA 1
ATOM 826 C C . ASP A 1 101 ? 9.420 1.655 -11.850 1.00 85.81 101 ASP A C 1
ATOM 828 O O . ASP A 1 101 ? 10.213 1.065 -12.579 1.00 85.81 101 ASP A O 1
ATOM 832 N N . VAL A 1 102 ? 8.335 2.244 -12.365 1.00 87.12 102 VAL A N 1
ATOM 833 C CA . VAL A 1 102 ? 8.046 2.246 -13.814 1.00 87.12 102 VAL A CA 1
ATOM 834 C C . VAL A 1 102 ? 9.153 2.958 -14.603 1.00 87.12 102 VAL A C 1
ATOM 836 O O . VAL A 1 102 ? 9.600 2.462 -15.638 1.00 87.12 102 VAL A O 1
ATOM 839 N N . GLY A 1 103 ? 9.636 4.100 -14.107 1.00 88.88 103 GLY A N 1
ATOM 840 C CA . GLY A 1 103 ? 10.732 4.846 -14.726 1.00 88.88 103 GLY A CA 1
ATOM 841 C C . GLY A 1 103 ? 12.043 4.057 -14.752 1.00 88.88 103 GLY A C 1
ATOM 842 O O . GLY A 1 103 ? 12.727 4.029 -15.775 1.00 88.88 103 GLY A O 1
ATOM 843 N N . ALA A 1 104 ? 12.370 3.361 -13.662 1.00 87.44 104 ALA A N 1
ATOM 844 C CA . ALA A 1 104 ? 13.529 2.477 -13.597 1.00 87.44 104 ALA A CA 1
ATOM 845 C C . ALA A 1 104 ? 13.407 1.290 -14.569 1.00 87.44 104 ALA A C 1
ATOM 847 O O . ALA A 1 104 ? 14.383 0.940 -15.233 1.00 87.44 104 ALA A O 1
ATOM 848 N N . LEU A 1 105 ? 12.210 0.715 -14.720 1.00 88.81 105 LEU A N 1
ATOM 849 C CA . LEU A 1 105 ? 11.956 -0.359 -15.682 1.00 88.81 105 LEU A CA 1
ATOM 850 C C . LEU A 1 105 ? 12.138 0.121 -17.129 1.00 88.81 105 LEU A C 1
ATOM 852 O O . LEU A 1 105 ? 12.728 -0.590 -17.944 1.00 88.81 105 LEU A O 1
ATOM 856 N N . LEU A 1 106 ? 11.690 1.338 -17.447 1.00 90.00 106 LEU A N 1
ATOM 857 C CA . LEU A 1 106 ? 11.900 1.948 -18.762 1.00 90.00 106 LEU A CA 1
ATOM 858 C C . LEU A 1 106 ? 13.389 2.203 -19.033 1.00 90.00 106 LEU A C 1
ATOM 860 O O . LEU A 1 106 ? 13.890 1.811 -20.085 1.00 90.00 106 LEU A O 1
ATOM 864 N N . MET A 1 107 ? 14.110 2.791 -18.074 1.00 90.62 107 MET A N 1
ATOM 865 C CA . MET A 1 107 ? 15.563 3.002 -18.159 1.00 90.62 107 MET A CA 1
ATOM 866 C C . MET A 1 107 ? 16.311 1.690 -18.413 1.00 90.62 107 MET A C 1
ATOM 868 O O . MET A 1 107 ? 17.155 1.620 -19.304 1.00 90.62 107 MET A O 1
ATOM 872 N N . LEU A 1 108 ? 15.975 0.636 -17.667 1.00 89.12 108 LEU A N 1
ATOM 873 C CA . LEU A 1 108 ? 16.601 -0.675 -17.812 1.00 89.12 108 LEU A CA 1
ATOM 874 C C . LEU A 1 108 ? 16.366 -1.266 -19.209 1.00 89.12 108 LEU A C 1
ATOM 876 O O . LEU A 1 108 ? 17.307 -1.761 -19.825 1.00 89.12 108 LEU A O 1
ATOM 880 N N . ASN A 1 109 ? 15.141 -1.160 -19.736 1.00 90.00 109 ASN A N 1
ATOM 881 C CA . ASN A 1 109 ? 14.830 -1.591 -21.101 1.00 90.00 109 ASN A CA 1
ATOM 882 C C . ASN A 1 109 ? 15.652 -0.823 -22.144 1.00 90.00 109 ASN A C 1
ATOM 884 O O . ASN A 1 109 ? 16.217 -1.440 -23.043 1.00 90.00 109 ASN A O 1
ATOM 888 N N . VAL A 1 110 ? 15.777 0.501 -22.004 1.00 93.25 110 VAL A N 1
ATOM 889 C CA . VAL A 1 110 ? 16.585 1.335 -22.911 1.00 93.25 110 VAL A CA 1
ATOM 890 C C . VAL A 1 110 ? 18.064 0.942 -22.866 1.00 93.25 110 VAL A C 1
ATOM 892 O O . VAL A 1 110 ? 18.700 0.830 -23.915 1.00 93.25 110 VAL A O 1
ATOM 895 N N . ILE A 1 111 ? 18.615 0.688 -21.676 1.00 93.19 111 ILE A N 1
ATOM 896 C CA . ILE A 1 111 ? 20.012 0.264 -21.507 1.00 93.19 111 ILE A CA 1
ATOM 897 C C . ILE A 1 111 ? 20.245 -1.096 -22.168 1.00 93.19 111 ILE A C 1
ATOM 899 O O . ILE A 1 111 ? 21.164 -1.228 -22.974 1.00 93.19 111 ILE A O 1
ATOM 903 N N . ILE A 1 112 ? 19.405 -2.093 -21.869 1.00 91.56 112 ILE A N 1
ATOM 904 C CA . ILE A 1 112 ? 19.522 -3.441 -22.444 1.00 91.56 112 ILE A CA 1
ATOM 905 C C . ILE A 1 112 ? 19.403 -3.379 -23.968 1.00 91.56 112 ILE A C 1
ATOM 907 O O . ILE A 1 112 ? 20.233 -3.953 -24.670 1.00 91.56 112 ILE A O 1
ATOM 911 N N . PHE A 1 113 ? 18.420 -2.637 -24.483 1.00 93.81 113 PHE A N 1
ATOM 912 C CA . PHE A 1 113 ? 18.235 -2.443 -25.918 1.00 93.81 113 PHE A CA 1
ATOM 913 C C . PHE A 1 113 ? 19.475 -1.826 -26.572 1.00 93.81 113 PHE A C 1
ATOM 915 O O . PHE A 1 113 ? 19.968 -2.346 -27.571 1.00 93.81 113 PHE A O 1
ATOM 922 N N . THR A 1 114 ? 20.023 -0.763 -25.979 1.00 95.06 114 THR A N 1
ATOM 923 C CA . THR A 1 114 ? 21.219 -0.082 -26.493 1.00 95.06 114 THR A CA 1
ATOM 924 C C . THR A 1 114 ? 22.434 -1.008 -26.490 1.00 95.06 114 THR A C 1
ATOM 926 O O . THR A 1 114 ? 23.172 -1.055 -27.470 1.00 95.06 114 THR A O 1
ATOM 929 N N . LEU A 1 115 ? 22.639 -1.782 -25.421 1.00 94.88 115 LEU A N 1
ATOM 930 C CA . LEU A 1 115 ? 23.741 -2.742 -25.334 1.00 94.88 115 LEU A CA 1
ATOM 931 C C . LEU A 1 115 ? 23.635 -3.825 -26.409 1.00 94.88 115 LEU A C 1
ATOM 933 O O . LEU A 1 115 ? 24.621 -4.097 -27.091 1.00 94.88 115 LEU A O 1
ATOM 937 N N . ILE A 1 116 ? 22.448 -4.410 -26.590 1.00 92.94 116 ILE A N 1
ATOM 938 C CA . ILE A 1 116 ? 22.207 -5.416 -27.632 1.00 92.94 116 ILE A CA 1
ATOM 939 C C . ILE A 1 116 ? 22.469 -4.809 -29.012 1.00 92.94 116 ILE A C 1
ATOM 941 O O . ILE A 1 116 ? 23.207 -5.390 -29.803 1.00 92.94 116 ILE A O 1
ATOM 945 N N . PHE A 1 117 ? 21.928 -3.622 -29.282 1.00 93.88 117 PHE A N 1
ATOM 946 C CA . PHE A 1 117 ? 22.122 -2.916 -30.546 1.00 93.88 117 PHE A CA 1
ATOM 947 C C . PHE A 1 117 ? 23.608 -2.669 -30.857 1.00 93.88 117 PHE A C 1
ATOM 949 O O . PHE A 1 117 ? 24.066 -2.960 -31.959 1.00 93.88 117 PHE A O 1
ATOM 956 N N . LEU A 1 118 ? 24.387 -2.210 -29.872 1.00 94.88 118 LEU A N 1
ATOM 957 C CA . LEU A 1 118 ? 25.832 -1.999 -30.019 1.00 94.88 118 LEU A CA 1
ATOM 958 C C . LEU A 1 118 ? 26.601 -3.305 -30.260 1.00 94.88 118 LEU A C 1
ATOM 960 O O . LEU A 1 118 ? 27.538 -3.323 -31.058 1.00 94.88 118 LEU A O 1
ATOM 964 N N . ILE A 1 119 ? 26.216 -4.394 -29.587 1.00 93.62 119 ILE A N 1
ATOM 965 C CA . ILE A 1 119 ? 26.814 -5.720 -29.795 1.00 93.62 119 ILE A CA 1
ATOM 966 C C . ILE A 1 119 ? 26.556 -6.202 -31.225 1.00 93.62 119 ILE A C 1
ATOM 968 O O . ILE A 1 119 ? 27.485 -6.678 -31.872 1.00 93.62 119 ILE A O 1
ATOM 972 N N . PHE A 1 120 ? 25.329 -6.044 -31.729 1.00 93.06 120 PHE A N 1
ATOM 973 C CA . PHE A 1 120 ? 24.975 -6.421 -33.097 1.00 93.06 120 PHE A CA 1
ATOM 974 C C . PHE A 1 120 ? 25.774 -5.631 -34.134 1.00 93.06 120 PHE A C 1
ATOM 976 O O . PHE A 1 120 ? 26.400 -6.247 -34.990 1.00 93.06 120 PHE A O 1
ATOM 983 N N . ILE A 1 121 ? 25.860 -4.301 -33.997 1.00 93.44 121 ILE A N 1
ATOM 984 C CA . ILE A 1 121 ? 26.686 -3.464 -34.887 1.00 93.44 121 ILE A CA 1
ATOM 985 C C . ILE A 1 121 ? 28.139 -3.941 -34.897 1.00 93.44 121 ILE A C 1
ATOM 987 O O . ILE A 1 121 ? 28.749 -4.051 -35.954 1.00 93.44 121 ILE A O 1
ATOM 991 N N . LYS A 1 122 ? 28.707 -4.229 -33.721 1.00 86.75 122 LYS A N 1
ATOM 992 C CA . LYS A 1 122 ? 30.095 -4.688 -33.614 1.00 86.75 122 LYS A CA 1
ATOM 993 C C . LYS A 1 122 ? 30.303 -6.092 -34.190 1.00 86.75 122 LYS A C 1
ATOM 995 O O . LYS A 1 122 ? 31.421 -6.409 -34.566 1.00 86.75 122 LYS A O 1
ATOM 1000 N N . SER A 1 123 ? 29.277 -6.938 -34.194 1.00 80.44 123 SER A N 1
ATOM 1001 C CA . SER A 1 123 ? 29.368 -8.298 -34.728 1.00 80.44 123 SER A CA 1
ATOM 1002 C C . SER A 1 123 ? 29.136 -8.370 -36.238 1.00 80.44 123 SER A C 1
ATOM 1004 O O . SER A 1 123 ? 29.479 -9.387 -36.835 1.00 80.44 123 SER A O 1
ATOM 1006 N N . GLU A 1 124 ? 28.504 -7.356 -36.830 1.00 73.31 124 GLU A N 1
ATOM 1007 C CA . GLU A 1 124 ? 28.246 -7.263 -38.272 1.00 73.31 124 GLU A CA 1
ATOM 1008 C C . GLU A 1 124 ? 29.410 -6.600 -39.041 1.00 73.31 124 GLU A C 1
ATOM 1010 O O . GLU A 1 124 ? 29.520 -6.783 -40.253 1.00 73.31 124 GLU A O 1
ATOM 1015 N N . VAL A 1 125 ? 30.295 -5.878 -38.336 1.00 53.12 125 VAL A N 1
ATOM 1016 C CA . VAL A 1 125 ? 31.569 -5.310 -38.836 1.00 53.12 125 VAL A CA 1
ATOM 1017 C C . VAL A 1 125 ? 32.719 -6.295 -38.647 1.00 53.12 125 VAL A C 1
ATOM 1019 O O . VAL A 1 125 ? 33.518 -6.439 -39.598 1.00 53.12 125 VAL A O 1
#

Sequence (125 aa):
MEDIYIKPANVERAWLKLSPVGLYDTATQTWAGTDLLGARDFFDTVRRYRQQIVDYLLDKDAFGSREWFSADKGAPDWRNFPQFSFQRVDVATNAKRALPDVGALLMLNVIIFTLIFLIFIKSEV

Secondary structure (DSSP, 8-state):
-HHHHHHHHHHHHHHHTTSHHHHHHHHHHHHHT-SHHHHHHHHHHHHHHHHHHHHHHHHTTTTT-GGGT-GGG----G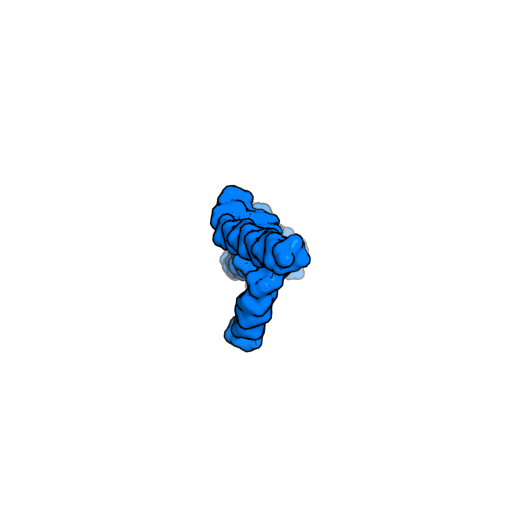GGPPPP---PPPHHHHHHHHHHHHHHHHHHHHHHHHHHHHHHHHHH-

Radius of gyration: 25.54 Å; chains: 1; bounding box: 64×22×73 Å

Foldseek 3Di:
DCVVPVVVVVVVLVVLLVDLVSLVVQLVCLLVCVDPVSVVLVVVLVVVLVVLQVVVCVVVVLVVDPLNVDPPVHHDDCPPHDDRDDDGDDSVVSNVVS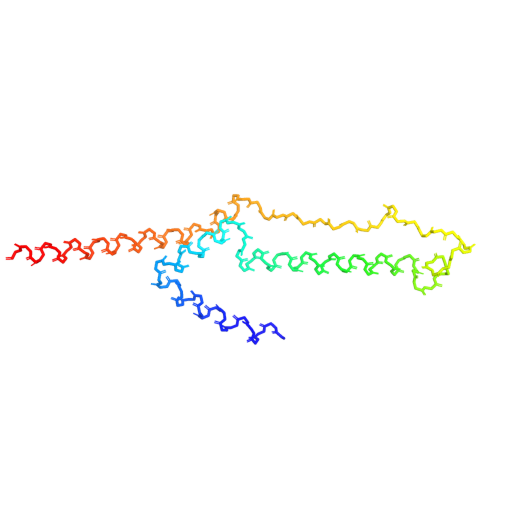VVSVVSSVVVVVVVVVVVVVVVVVVVD

pLDDT: mean 82.58, std 11.63, range [44.5, 95.62]